Protein AF-A0A7T8KEJ3-F1 (afdb_monomer_lite)

Organism: Caligus rogercresseyi (NCBI:txid217165)

InterPro domains:
  IPR013518 Potassium channel, inwardly rectifying, Kir, cytoplasmic [G3DSA:2.60.40.1400] (10-139)
  IPR014756 Immunoglobulin E-set [SSF81296] (12-127)
  IPR016449 Potassium channel, inwardly rectifying, Kir [PR01320] (61-79)
  IPR016449 Potassium channel, inwardly rectifying, Kir [PR01320] (92-112)
  IPR016449 Potassium channel, inwardly rectifying, Kir [PR01320] (113-130)
  IPR016449 Potassium channel, inwardly rectifying, Kir [PTHR11767] (13-127)
  IPR041647 Inward rectifier potassium channel, C-terminal [PF17655] (13-129)

pLDDT: mean 79.98, std 17.47, range [31.16, 96.5]

Foldseek 3Di:
DDDDPDPPPDDWDKQKDKDADPDPFFWPPKFKWKWKDAPPDPDIQTFQKAQDPVDRHHRDDGHPDITMIIGTQDPSHPCVPPDLVRLLPGRIKMKMKMWTAGVVPRDIDIDIDIDHSNRRDPPDDDDDPDDPPPDDDDDD

Radius of gyration: 18.63 Å; chains: 1; bounding box: 55×26×63 Å

Secondary structure (DSSP, 8-state):
------S-S---EEEEEEE---SSS-EEEEEEEEEEEESS---EEEEP-BSSTT-SS--B--TTS-EEEEEEESTTSTTTT--HHHHHH--EEEEEEEEEEETTTTEEEEEEEEE-GGGS-TT--PPP------------

Structure (mmCIF, N/CA/C/O backbone):
data_AF-A0A7T8KEJ3-F1
#
_entry.id   AF-A0A7T8KEJ3-F1
#
loop_
_atom_site.group_PDB
_atom_site.id
_atom_site.type_symbol
_atom_site.label_atom_id
_atom_site.label_alt_id
_atom_site.label_comp_id
_atom_site.label_asym_id
_atom_site.label_entity_id
_atom_site.label_seq_id
_atom_site.pdbx_PDB_ins_code
_atom_site.Cartn_x
_atom_site.Cartn_y
_atom_site.Cartn_z
_atom_site.occupancy
_atom_site.B_iso_or_equiv
_atom_site.auth_seq_id
_atom_site.auth_comp_id
_atom_site.auth_asym_id
_atom_site.auth_atom_id
_atom_site.pdbx_PDB_model_num
ATOM 1 N N . MET A 1 1 ? -35.575 -3.351 23.190 1.00 31.16 1 MET A N 1
ATOM 2 C CA . MET A 1 1 ? -34.943 -4.610 23.622 1.00 31.16 1 MET A CA 1
ATOM 3 C C . MET A 1 1 ? -34.671 -5.412 22.356 1.00 31.16 1 MET A C 1
ATOM 5 O O . MET A 1 1 ? -35.641 -5.855 21.773 1.00 31.16 1 MET A O 1
ATOM 9 N N . LEU A 1 2 ? -33.391 -5.476 21.943 1.00 35.22 2 LEU A N 1
ATOM 10 C CA . LEU A 1 2 ? -32.760 -6.405 20.975 1.00 35.22 2 LEU A CA 1
ATOM 11 C C . LEU A 1 2 ? -33.357 -6.424 19.542 1.00 35.22 2 LEU A C 1
ATOM 13 O O . LEU A 1 2 ? -34.551 -6.545 19.357 1.00 35.22 2 LEU A O 1
ATOM 17 N N . THR A 1 3 ? -32.595 -6.291 18.457 1.00 34.69 3 THR A N 1
ATOM 18 C CA . THR A 1 3 ? -31.293 -6.911 18.185 1.00 34.69 3 THR A CA 1
ATOM 19 C C . THR A 1 3 ? -30.462 -6.044 17.236 1.00 34.69 3 THR A C 1
ATOM 21 O O . THR A 1 3 ? -30.861 -5.800 16.097 1.00 34.69 3 THR A O 1
ATOM 24 N N . ASN A 1 4 ? -29.270 -5.643 17.691 1.00 41.56 4 ASN A N 1
ATOM 25 C CA . ASN A 1 4 ? -28.139 -5.375 16.806 1.00 41.56 4 ASN A CA 1
ATOM 26 C C . ASN A 1 4 ? -27.969 -6.598 15.905 1.00 41.56 4 ASN A C 1
ATOM 28 O O . ASN A 1 4 ? -27.589 -7.667 16.382 1.00 41.56 4 ASN A O 1
ATOM 32 N N . ILE A 1 5 ? -28.290 -6.446 14.626 1.00 48.75 5 ILE A N 1
ATOM 33 C CA . ILE A 1 5 ? -27.923 -7.435 13.622 1.00 48.75 5 ILE A CA 1
ATOM 34 C C . ILE A 1 5 ? -26.395 -7.361 13.537 1.00 48.75 5 ILE A C 1
ATOM 36 O O . ILE A 1 5 ? -25.860 -6.279 13.276 1.00 48.75 5 ILE A O 1
ATOM 40 N N . PRO A 1 6 ? -25.669 -8.444 13.838 1.00 41.19 6 PRO A N 1
ATOM 41 C CA . PRO A 1 6 ? -24.225 -8.386 13.871 1.00 41.19 6 PRO A CA 1
ATOM 42 C C . PRO A 1 6 ? -23.718 -8.231 12.432 1.00 41.19 6 PRO A C 1
ATOM 44 O O . PRO A 1 6 ? -24.211 -8.874 11.507 1.00 41.19 6 PRO A O 1
ATOM 47 N N . PHE A 1 7 ? -22.726 -7.364 12.233 1.00 50.66 7 PHE A N 1
ATOM 48 C CA . PHE A 1 7 ? -22.060 -7.108 10.945 1.00 50.66 7 PHE A CA 1
ATOM 49 C C . PHE A 1 7 ? -21.330 -8.349 10.360 1.00 50.66 7 PHE A C 1
ATOM 51 O O . PHE A 1 7 ? -20.617 -8.245 9.363 1.00 50.66 7 PHE A O 1
ATOM 58 N N . THR A 1 8 ? -21.501 -9.532 10.957 1.00 44.88 8 THR A N 1
ATOM 59 C CA . THR A 1 8 ? -20.908 -10.826 10.597 1.00 44.88 8 THR A CA 1
ATOM 60 C C . THR A 1 8 ? -21.689 -11.540 9.491 1.00 44.88 8 THR A C 1
ATOM 62 O O . THR A 1 8 ? -22.254 -12.613 9.681 1.00 44.88 8 THR A O 1
ATOM 65 N N . LEU A 1 9 ? -21.653 -10.980 8.283 1.00 44.34 9 LEU A N 1
ATOM 66 C CA . LEU A 1 9 ? -21.757 -11.785 7.063 1.00 44.34 9 LEU A CA 1
ATOM 67 C C . LEU A 1 9 ? -20.537 -11.457 6.188 1.00 44.34 9 LEU A C 1
ATOM 69 O O . LEU A 1 9 ? -20.590 -10.585 5.326 1.00 44.34 9 LEU A O 1
ATOM 73 N N . PHE A 1 10 ? -19.406 -12.079 6.542 1.00 49.25 10 PHE A N 1
ATOM 74 C CA . 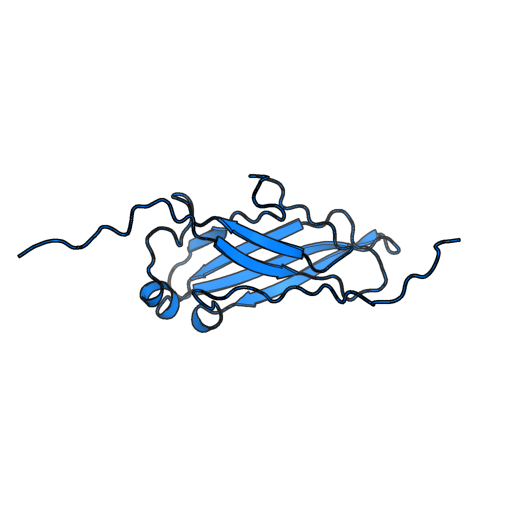PHE A 1 10 ? -18.116 -12.145 5.832 1.00 49.25 10 PHE A CA 1
ATOM 75 C C . PHE A 1 10 ? -17.815 -11.010 4.837 1.00 49.25 10 PHE A C 1
ATOM 77 O O . PHE A 1 10 ? -17.717 -11.229 3.630 1.00 49.25 10 PHE A O 1
ATOM 84 N N . ARG A 1 11 ? -17.623 -9.782 5.327 1.00 70.25 11 ARG A N 1
ATOM 85 C CA . ARG A 1 11 ? -17.024 -8.718 4.512 1.00 70.25 11 ARG A CA 1
ATOM 86 C C . ARG A 1 11 ? -15.528 -8.666 4.785 1.00 70.25 11 ARG A C 1
ATOM 88 O O . ARG A 1 11 ? -15.106 -8.102 5.786 1.00 70.25 11 ARG A O 1
ATOM 95 N N . VAL A 1 12 ? -14.742 -9.259 3.889 1.00 82.19 12 VAL A N 1
ATOM 96 C CA . VAL A 1 12 ? -13.289 -9.050 3.855 1.00 82.19 12 VAL A CA 1
ATOM 97 C C . VAL A 1 12 ? -13.031 -7.593 3.468 1.00 82.19 12 VAL A C 1
ATOM 99 O O . VAL A 1 12 ? -13.617 -7.091 2.504 1.00 82.19 12 VAL A O 1
ATOM 102 N N . LEU A 1 13 ? -12.191 -6.903 4.238 1.00 90.38 13 LEU A N 1
ATOM 103 C CA . LEU A 1 13 ? -11.790 -5.527 3.967 1.00 90.38 13 LEU A CA 1
ATOM 104 C C . LEU A 1 13 ? -10.433 -5.503 3.264 1.00 90.38 13 LEU A C 1
ATOM 106 O O . LEU A 1 13 ? -9.562 -6.332 3.521 1.00 90.38 13 LEU A O 1
ATOM 110 N N . TYR A 1 14 ? -10.264 -4.525 2.380 1.00 91.88 14 TYR A N 1
ATOM 111 C CA . TYR A 1 14 ? -9.036 -4.330 1.623 1.00 91.88 14 TYR A CA 1
ATOM 112 C C . TYR A 1 14 ? -8.636 -2.861 1.664 1.00 91.88 14 TYR A C 1
ATOM 114 O O . TYR A 1 14 ? -9.466 -1.979 1.429 1.00 91.88 14 TYR A O 1
ATOM 122 N N . LEU A 1 15 ? -7.355 -2.616 1.914 1.00 93.88 15 LEU A N 1
ATOM 123 C CA . LEU A 1 15 ? -6.713 -1.338 1.653 1.00 93.88 15 LEU A CA 1
ATOM 124 C C . LEU A 1 15 ? -6.101 -1.389 0.251 1.00 93.88 15 LEU A C 1
ATOM 126 O O . LEU A 1 15 ? -5.409 -2.343 -0.103 1.00 93.88 15 LEU A O 1
ATOM 130 N N . LEU A 1 16 ? -6.380 -0.365 -0.550 1.00 93.88 16 LEU A N 1
ATOM 131 C CA . LEU A 1 16 ? -5.994 -0.306 -1.954 1.00 93.88 16 LEU A CA 1
ATOM 132 C C . LEU A 1 16 ? -5.202 0.973 -2.219 1.00 93.88 16 LEU A C 1
ATOM 134 O O . LEU A 1 16 ? -5.610 2.056 -1.803 1.00 93.88 16 LEU A O 1
ATOM 138 N N . PHE A 1 17 ? -4.129 0.867 -2.995 1.00 93.31 17 PHE A N 1
ATOM 139 C CA . PHE A 1 17 ? -3.465 2.014 -3.619 1.00 93.31 17 PHE A CA 1
ATOM 140 C C . PHE A 1 17 ? -3.047 1.660 -5.047 1.00 93.31 17 PHE A C 1
ATOM 142 O O . PHE A 1 17 ? -3.037 0.493 -5.424 1.00 93.31 17 PHE A O 1
ATOM 149 N N . ARG A 1 18 ? -2.750 2.655 -5.885 1.00 90.69 18 ARG A N 1
ATOM 150 C CA . ARG A 1 18 ? -2.357 2.419 -7.282 1.00 90.69 18 ARG A CA 1
ATOM 151 C C . ARG A 1 18 ? -0.922 2.825 -7.529 1.00 90.69 18 ARG A C 1
ATOM 153 O O . ARG A 1 18 ? -0.468 3.856 -7.041 1.00 90.69 18 ARG A O 1
ATOM 160 N N . VAL A 1 19 ? -0.248 2.031 -8.349 1.00 89.25 19 VAL A N 1
ATOM 161 C CA . VAL A 1 19 ? 1.101 2.310 -8.830 1.00 89.25 19 VAL A CA 1
ATOM 162 C C . VAL A 1 19 ? 1.106 2.185 -10.349 1.00 89.25 19 VAL A C 1
ATOM 164 O O . VAL A 1 19 ? 0.443 1.322 -10.924 1.00 89.25 19 VAL A O 1
ATOM 167 N N . SER A 1 20 ? 1.821 3.085 -11.018 1.00 87.75 20 SER A N 1
ATOM 168 C CA . SER A 1 20 ? 1.945 3.083 -12.475 1.00 87.75 20 SER A CA 1
ATOM 169 C C . SER A 1 20 ? 3.331 3.557 -12.891 1.00 87.75 20 SER A C 1
ATOM 171 O O . SER A 1 20 ? 3.925 4.410 -12.226 1.00 87.75 20 SER A O 1
ATOM 173 N N . ASN A 1 21 ? 3.837 3.010 -13.994 1.00 85.31 21 ASN A N 1
ATOM 174 C CA . ASN A 1 21 ? 5.065 3.481 -14.609 1.00 85.31 21 ASN A CA 1
ATOM 175 C C . ASN A 1 21 ? 4.742 4.579 -15.628 1.00 85.31 21 ASN A C 1
ATOM 177 O O . ASN A 1 21 ? 4.164 4.316 -16.677 1.00 85.31 21 ASN A O 1
ATOM 181 N N . ILE A 1 22 ? 5.132 5.813 -15.318 1.00 83.38 22 ILE A N 1
ATOM 182 C CA . ILE A 1 22 ? 4.989 6.958 -16.230 1.00 83.38 22 ILE A CA 1
ATOM 183 C C . ILE A 1 22 ? 6.148 7.066 -17.235 1.00 83.38 22 ILE A C 1
ATOM 185 O O . ILE A 1 22 ? 6.133 7.932 -18.110 1.00 83.38 22 ILE A O 1
ATOM 189 N N . ARG A 1 23 ? 7.191 6.236 -17.095 1.00 78.44 23 ARG A N 1
ATOM 190 C CA . ARG A 1 23 ? 8.359 6.249 -17.982 1.00 78.44 23 ARG A CA 1
ATOM 191 C C . ARG A 1 23 ? 8.061 5.465 -19.256 1.00 78.44 23 ARG A C 1
ATOM 193 O O . ARG A 1 23 ? 7.283 4.521 -19.258 1.00 78.44 23 ARG A O 1
ATOM 200 N N . LYS A 1 24 ? 8.759 5.824 -20.336 1.00 80.69 24 LYS A N 1
ATOM 201 C CA . LYS A 1 24 ? 8.739 5.059 -21.594 1.00 80.69 24 LYS A CA 1
ATOM 202 C C . LYS A 1 24 ? 9.472 3.716 -21.480 1.00 80.69 24 LYS A C 1
ATOM 204 O O . LYS A 1 24 ? 9.153 2.788 -22.209 1.00 80.69 24 LYS A O 1
ATOM 209 N N . SER A 1 25 ? 10.468 3.634 -20.599 1.00 85.12 25 SER A N 1
ATOM 210 C CA . SER A 1 25 ? 11.255 2.425 -20.346 1.00 85.12 25 SER A CA 1
ATOM 211 C C . SER A 1 25 ? 10.497 1.444 -19.457 1.00 85.12 25 SER A C 1
ATOM 213 O O . SER A 1 25 ? 9.856 1.871 -18.491 1.00 85.12 25 SER A O 1
ATOM 215 N N . GLN A 1 26 ? 10.641 0.146 -19.722 1.00 85.56 26 GLN A N 1
ATOM 216 C CA . GLN A 1 26 ? 10.123 -0.891 -18.835 1.00 85.56 26 GLN A CA 1
ATOM 217 C C . GLN A 1 26 ? 10.893 -0.926 -17.513 1.00 85.56 26 GLN A C 1
ATOM 219 O O . GLN A 1 26 ? 12.069 -0.555 -17.429 1.00 85.56 26 GLN A O 1
ATOM 224 N N . ILE A 1 27 ? 10.181 -1.363 -16.480 1.00 87.12 27 ILE A N 1
ATOM 225 C CA . ILE A 1 27 ? 10.733 -1.690 -15.174 1.00 87.12 27 ILE A CA 1
ATOM 226 C C . ILE A 1 27 ? 10.618 -3.203 -15.025 1.00 87.12 27 ILE A C 1
ATOM 228 O O . ILE A 1 27 ? 9.524 -3.746 -15.181 1.00 87.12 27 ILE A O 1
ATOM 232 N N . ILE A 1 28 ? 11.737 -3.854 -14.734 1.00 86.94 28 ILE A N 1
ATOM 233 C CA . ILE A 1 28 ? 11.820 -5.291 -14.467 1.00 86.94 28 ILE A CA 1
ATOM 234 C C . ILE A 1 28 ? 12.186 -5.524 -13.001 1.00 86.94 28 ILE A C 1
ATOM 236 O O . ILE A 1 28 ? 12.672 -4.611 -12.327 1.00 86.94 28 ILE A O 1
ATOM 240 N N . GLU A 1 29 ? 11.930 -6.744 -12.521 1.00 85.75 29 GLU A N 1
ATOM 241 C CA . GLU A 1 29 ? 12.205 -7.164 -11.135 1.00 85.75 29 GLU A CA 1
ATOM 242 C C . GLU A 1 29 ? 11.626 -6.203 -10.092 1.00 85.75 29 GLU A C 1
ATOM 244 O O . GLU A 1 29 ? 12.233 -5.900 -9.066 1.00 85.75 29 GLU A O 1
ATOM 249 N N . SER A 1 30 ? 10.444 -5.668 -10.385 1.00 88.25 30 SER A N 1
ATOM 250 C CA . SER A 1 30 ? 9.813 -4.699 -9.515 1.00 88.25 30 SER A CA 1
ATOM 251 C C . SER A 1 30 ? 9.183 -5.322 -8.288 1.00 88.25 30 SER A C 1
ATOM 253 O O . SER A 1 30 ? 8.423 -6.284 -8.391 1.00 88.25 30 SER A O 1
ATOM 255 N N . HIS A 1 31 ? 9.417 -4.672 -7.156 1.00 88.81 31 HIS A N 1
ATOM 256 C CA . HIS A 1 31 ? 8.915 -5.061 -5.851 1.00 88.81 31 HIS A CA 1
ATOM 257 C C . HIS A 1 31 ? 8.310 -3.849 -5.135 1.00 88.81 31 HIS A C 1
ATOM 259 O O . HIS A 1 31 ? 8.875 -2.748 -5.150 1.00 88.81 31 HIS A O 1
ATOM 265 N N . ILE A 1 32 ? 7.154 -4.049 -4.502 1.00 91.38 32 ILE A N 1
ATOM 266 C CA . ILE A 1 32 ? 6.463 -3.017 -3.727 1.00 91.38 32 ILE A CA 1
ATOM 267 C C . ILE A 1 32 ? 6.369 -3.446 -2.273 1.00 91.38 32 ILE A C 1
ATOM 269 O O . ILE A 1 32 ? 5.894 -4.527 -1.957 1.00 91.38 32 ILE A O 1
ATOM 273 N N . SER A 1 33 ? 6.717 -2.530 -1.373 1.00 92.56 33 SER A N 1
ATOM 274 C CA . SER A 1 33 ? 6.467 -2.698 0.056 1.00 92.56 33 SER A CA 1
ATOM 275 C C . SER A 1 33 ? 5.726 -1.504 0.638 1.00 92.56 33 SER A C 1
ATOM 277 O O . SER A 1 33 ? 5.897 -0.366 0.193 1.00 92.56 33 SER A O 1
ATOM 279 N N . ALA A 1 34 ? 4.917 -1.759 1.666 1.00 94.62 34 ALA A N 1
ATOM 280 C CA . ALA A 1 34 ? 4.276 -0.716 2.454 1.00 94.62 34 ALA A CA 1
ATOM 281 C C . ALA A 1 34 ? 4.501 -0.954 3.950 1.00 94.62 34 ALA A C 1
ATOM 283 O O . ALA A 1 34 ? 4.475 -2.088 4.431 1.00 94.62 34 ALA A O 1
ATOM 284 N N . LYS A 1 35 ? 4.767 0.123 4.690 1.00 94.38 35 LYS A N 1
ATOM 285 C CA . LYS A 1 35 ? 5.083 0.074 6.123 1.00 94.38 35 LYS A CA 1
ATOM 286 C C . LYS A 1 35 ? 4.380 1.202 6.857 1.00 94.38 35 LYS A C 1
ATOM 288 O O . LYS A 1 35 ? 4.350 2.326 6.363 1.00 94.38 35 LYS A O 1
ATOM 293 N N . LEU A 1 36 ? 3.877 0.921 8.051 1.00 93.88 36 LEU A N 1
ATOM 294 C CA . LEU A 1 36 ? 3.350 1.933 8.958 1.00 93.88 36 LEU A CA 1
ATOM 295 C C . LEU A 1 36 ? 4.459 2.419 9.880 1.00 93.88 36 LEU A C 1
ATOM 297 O O . LEU A 1 36 ? 5.123 1.631 10.558 1.00 93.88 36 LEU A O 1
ATOM 301 N N . VAL A 1 37 ? 4.647 3.733 9.913 1.00 93.00 37 VAL A N 1
ATOM 302 C CA . VAL A 1 37 ? 5.554 4.406 10.837 1.00 93.00 37 VAL A CA 1
ATOM 303 C C . VAL A 1 37 ? 4.725 5.220 11.812 1.00 93.00 37 VAL A C 1
ATOM 305 O O . VAL A 1 37 ? 4.015 6.145 11.428 1.00 93.00 37 VAL A O 1
ATOM 308 N N . HIS A 1 38 ? 4.816 4.881 13.092 1.00 89.62 38 HIS A N 1
ATOM 309 C CA . HIS A 1 38 ? 4.091 5.575 14.147 1.00 89.62 38 HIS A CA 1
ATOM 310 C C . HIS A 1 38 ? 4.913 6.732 14.707 1.00 89.62 38 HIS A C 1
ATOM 312 O O . HIS A 1 38 ? 6.085 6.579 15.039 1.00 89.62 38 HIS A O 1
ATOM 318 N N . ARG A 1 39 ? 4.286 7.897 14.904 1.00 76.75 39 ARG A N 1
ATOM 319 C CA . ARG A 1 39 ? 4.998 9.079 15.425 1.00 76.75 39 ARG A CA 1
ATOM 320 C C . ARG A 1 39 ? 5.490 8.896 16.866 1.00 76.75 39 ARG A C 1
ATOM 322 O O . ARG A 1 39 ? 6.508 9.463 17.247 1.00 76.75 39 ARG A O 1
ATOM 329 N N . ARG A 1 40 ? 4.735 8.155 17.685 1.00 75.81 40 ARG A N 1
ATOM 330 C CA . ARG A 1 40 ? 4.985 7.984 19.131 1.00 75.81 40 ARG A CA 1
ATOM 331 C C . ARG A 1 40 ? 5.457 6.585 19.523 1.00 75.81 40 ARG A C 1
ATOM 333 O O . ARG A 1 40 ? 5.718 6.350 20.697 1.00 75.81 40 ARG A O 1
ATOM 340 N N . ARG A 1 41 ? 5.533 5.651 18.574 1.00 70.75 41 ARG A N 1
ATOM 341 C CA . ARG A 1 41 ? 5.971 4.275 18.820 1.00 70.75 41 ARG A CA 1
ATOM 342 C C . ARG A 1 41 ? 7.089 3.944 17.848 1.00 70.75 41 ARG A C 1
ATOM 344 O O . ARG A 1 41 ? 6.955 4.189 16.656 1.00 70.75 41 ARG A O 1
ATOM 351 N N . VAL A 1 42 ? 8.165 3.338 18.341 1.00 63.44 42 VAL A N 1
ATOM 352 C CA . VAL A 1 42 ? 9.245 2.798 17.496 1.00 63.44 42 VAL A CA 1
ATOM 353 C C . VAL A 1 42 ? 8.828 1.424 16.951 1.00 63.44 42 VAL A C 1
ATOM 355 O O . VAL A 1 42 ? 9.587 0.465 16.976 1.00 63.44 42 VAL A O 1
ATOM 358 N N . THR A 1 43 ? 7.579 1.297 16.503 1.00 69.75 43 THR A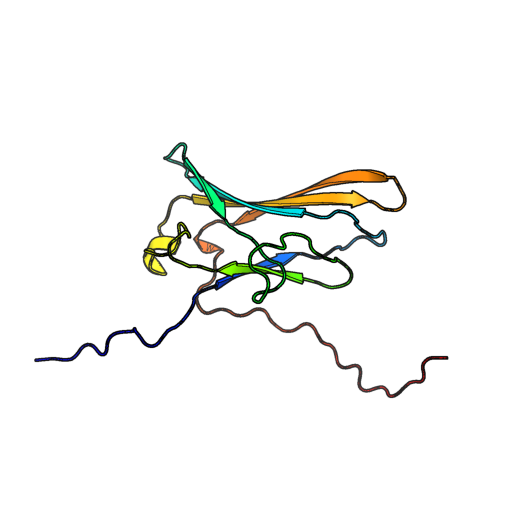 N 1
ATOM 359 C CA . THR A 1 43 ? 7.069 0.094 15.847 1.00 69.75 43 THR A CA 1
ATOM 360 C C . THR A 1 43 ? 6.903 0.390 14.367 1.00 69.75 43 THR A C 1
ATOM 362 O O . THR A 1 43 ? 6.164 1.296 13.972 1.00 69.75 43 THR A O 1
ATOM 365 N N . LYS A 1 44 ? 7.645 -0.367 13.555 1.00 76.19 44 LYS A N 1
ATOM 366 C CA . LYS A 1 44 ? 7.469 -0.437 12.107 1.00 76.19 44 LYS A CA 1
ATOM 367 C C . LYS A 1 44 ? 6.653 -1.686 11.823 1.00 76.19 44 LYS A C 1
ATOM 369 O O . LYS A 1 44 ? 7.167 -2.790 11.975 1.00 76.19 44 LYS A O 1
ATOM 374 N N . GLU A 1 45 ? 5.400 -1.503 11.444 1.00 85.50 45 GLU A N 1
ATOM 375 C CA . GLU A 1 45 ? 4.522 -2.608 11.057 1.00 85.50 45 GLU A CA 1
ATOM 376 C C . GLU A 1 45 ? 4.555 -2.726 9.534 1.00 85.50 45 GLU A C 1
ATOM 378 O O . GLU A 1 45 ? 4.461 -1.721 8.826 1.00 85.50 45 GLU A O 1
ATOM 383 N N . VAL A 1 46 ? 4.769 -3.935 9.021 1.00 88.38 46 VAL A N 1
ATOM 384 C CA . VAL A 1 46 ? 4.853 -4.196 7.579 1.00 88.38 46 VAL A CA 1
ATOM 385 C C . VAL A 1 46 ? 3.489 -4.662 7.091 1.00 88.38 46 VAL A C 1
ATOM 387 O O . VAL A 1 46 ? 2.881 -5.534 7.704 1.00 88.38 46 VAL A O 1
ATOM 390 N N . LEU A 1 47 ? 3.018 -4.090 5.986 1.00 89.50 47 LEU A N 1
ATOM 391 C CA . LEU A 1 47 ? 1.796 -4.531 5.326 1.00 89.50 47 LEU A CA 1
ATOM 392 C C . LEU A 1 47 ? 2.153 -5.549 4.243 1.00 89.50 47 LEU A C 1
ATOM 394 O O . LEU A 1 47 ? 3.010 -5.277 3.401 1.00 89.50 47 LEU A O 1
ATOM 398 N N . LYS A 1 48 ? 1.466 -6.695 4.239 1.00 89.94 48 LYS A N 1
ATOM 399 C CA . LYS A 1 48 ? 1.520 -7.658 3.130 1.00 89.94 48 LYS A CA 1
ATOM 400 C C . LYS A 1 48 ? 0.819 -7.041 1.916 1.00 89.94 48 LYS A C 1
ATOM 402 O O . LYS A 1 48 ? -0.374 -6.741 2.007 1.00 89.94 48 LYS A O 1
ATOM 407 N N . ILE A 1 49 ? 1.556 -6.803 0.831 1.00 90.44 49 ILE A N 1
ATOM 408 C CA . ILE A 1 49 ? 1.043 -6.195 -0.402 1.00 90.44 49 ILE A CA 1
ATOM 409 C C . ILE A 1 49 ? 1.046 -7.235 -1.514 1.00 90.44 49 ILE A C 1
ATOM 411 O O . ILE A 1 49 ? 2.069 -7.860 -1.757 1.00 90.44 49 ILE A O 1
ATOM 415 N N . VAL A 1 50 ? -0.081 -7.368 -2.210 1.00 86.75 50 VAL A N 1
ATOM 416 C CA . VAL A 1 50 ? -0.225 -8.256 -3.367 1.00 86.75 50 VAL A CA 1
ATOM 417 C C . VAL A 1 50 ? -0.803 -7.497 -4.557 1.00 86.75 50 VAL A C 1
ATOM 419 O O . VAL A 1 50 ? -1.647 -6.609 -4.398 1.00 86.75 50 VAL A O 1
ATOM 422 N N . ALA A 1 51 ? -0.357 -7.836 -5.766 1.00 82.88 51 ALA A N 1
ATOM 423 C CA . ALA A 1 51 ? -0.898 -7.256 -7.002 1.00 82.88 51 ALA A CA 1
ATOM 424 C C . ALA A 1 51 ? -2.206 -7.937 -7.453 1.00 82.88 51 ALA A C 1
ATOM 426 O O . ALA A 1 51 ? -3.005 -7.354 -8.187 1.00 82.88 51 ALA A O 1
ATOM 427 N N . ASN A 1 52 ? -2.438 -9.174 -7.007 1.00 77.25 52 ASN A N 1
ATOM 428 C CA . ASN A 1 52 ? -3.602 -9.981 -7.349 1.00 77.25 52 ASN A CA 1
ATOM 429 C C . ASN A 1 52 ? -4.249 -10.504 -6.061 1.00 77.25 52 ASN A C 1
ATOM 431 O O . ASN A 1 52 ? -3.574 -11.176 -5.290 1.00 77.25 52 ASN A O 1
ATOM 435 N N . PRO A 1 53 ? -5.549 -10.259 -5.821 1.00 71.12 53 PRO A N 1
ATOM 436 C CA . PRO A 1 53 ? -6.199 -10.683 -4.581 1.00 71.12 53 PRO A CA 1
ATOM 437 C C . PRO A 1 53 ? -6.330 -12.209 -4.445 1.00 71.12 53 PRO A C 1
ATOM 439 O O . PRO A 1 53 ? -6.657 -12.681 -3.362 1.00 71.12 53 PRO A O 1
ATOM 442 N N . ASN A 1 54 ? -6.109 -12.966 -5.526 1.00 73.50 54 ASN A N 1
ATOM 443 C CA . ASN A 1 54 ? -6.117 -14.432 -5.528 1.00 73.50 54 ASN A CA 1
ATOM 444 C C . ASN A 1 54 ? -4.716 -15.040 -5.338 1.00 73.50 54 ASN A C 1
ATOM 446 O O . ASN A 1 54 ? -4.569 -16.257 -5.423 1.00 73.50 54 ASN A O 1
ATOM 450 N N . GLN A 1 55 ? -3.684 -14.211 -5.168 1.00 70.06 55 GLN A N 1
ATOM 451 C CA . GLN A 1 55 ? -2.321 -14.645 -4.881 1.00 70.06 55 GLN A CA 1
ATOM 452 C C . GLN A 1 55 ? -1.936 -14.094 -3.513 1.00 70.06 55 GLN A C 1
ATOM 454 O O . GLN A 1 55 ? -1.956 -12.884 -3.314 1.00 70.06 55 GLN A O 1
ATOM 459 N N . ASP A 1 56 ? -1.594 -14.975 -2.578 1.00 63.84 56 ASP A N 1
ATOM 460 C CA . ASP A 1 56 ? -1.341 -14.575 -1.190 1.00 63.84 56 ASP A CA 1
ATOM 461 C C . ASP A 1 56 ? 0.080 -14.019 -0.964 1.00 63.84 56 ASP A C 1
ATOM 463 O O . ASP A 1 56 ? 0.328 -13.374 0.053 1.00 63.84 56 ASP A O 1
ATOM 467 N N . GLU A 1 57 ? 1.006 -14.221 -1.913 1.00 66.19 57 GLU A N 1
ATOM 468 C CA . GLU A 1 57 ? 2.441 -13.939 -1.715 1.00 66.19 57 GLU A CA 1
ATOM 469 C C . GLU A 1 57 ? 3.156 -13.289 -2.921 1.00 66.19 57 GLU A C 1
ATOM 471 O O . GLU A 1 57 ? 4.381 -13.212 -2.925 1.00 66.19 57 GLU A O 1
ATOM 476 N N . ASP A 1 58 ? 2.438 -12.815 -3.951 1.00 72.00 58 ASP A N 1
ATOM 477 C CA . ASP A 1 58 ? 3.084 -12.154 -5.103 1.00 72.00 58 ASP A CA 1
ATOM 478 C C . ASP A 1 58 ? 3.048 -10.622 -4.972 1.00 72.00 58 ASP A C 1
ATOM 480 O O . ASP A 1 58 ? 2.058 -9.957 -5.304 1.00 72.00 58 ASP A O 1
ATOM 484 N N . ASP A 1 59 ? 4.151 -10.071 -4.470 1.00 66.00 59 ASP A N 1
ATOM 485 C CA . ASP A 1 59 ? 4.435 -8.633 -4.403 1.00 66.00 59 ASP A CA 1
ATOM 486 C C . ASP A 1 59 ? 5.053 -8.086 -5.703 1.00 66.00 59 ASP A C 1
ATOM 488 O O . ASP A 1 59 ? 5.207 -6.865 -5.872 1.00 66.00 59 ASP A O 1
ATOM 492 N N . ARG A 1 60 ? 5.373 -8.975 -6.654 1.00 72.25 60 ARG A N 1
ATOM 493 C CA . ARG A 1 60 ? 5.878 -8.583 -7.963 1.00 72.25 60 ARG A CA 1
ATOM 494 C C . ARG A 1 60 ? 4.735 -8.004 -8.765 1.00 72.25 60 ARG A C 1
ATOM 496 O O . ARG A 1 60 ? 3.639 -8.549 -8.879 1.00 72.25 60 ARG A O 1
ATOM 503 N N . CYS A 1 61 ? 5.016 -6.867 -9.369 1.00 69.12 61 CYS A N 1
ATOM 504 C CA . CYS A 1 61 ? 4.047 -6.123 -10.149 1.00 69.12 61 CYS A CA 1
ATOM 505 C C . CYS A 1 61 ? 4.549 -5.970 -11.580 1.00 69.12 61 CYS A C 1
ATOM 507 O O . CYS A 1 61 ? 5.719 -5.668 -11.811 1.00 69.12 61 CYS A O 1
ATOM 509 N N . PHE A 1 62 ? 3.654 -6.172 -12.548 1.00 68.44 62 PHE A N 1
ATOM 510 C CA . PHE A 1 62 ? 3.949 -5.974 -13.962 1.00 68.44 62 PHE A CA 1
ATOM 511 C C . PHE A 1 62 ? 3.410 -4.613 -14.411 1.00 68.44 62 PHE A C 1
ATOM 513 O O . PHE A 1 62 ? 2.203 -4.378 -14.426 1.00 68.44 62 PHE A O 1
ATOM 520 N N . PHE A 1 63 ? 4.301 -3.691 -14.775 1.00 67.88 63 PHE A N 1
ATOM 521 C CA . PHE A 1 63 ? 3.965 -2.274 -14.969 1.00 67.88 63 PHE A CA 1
ATOM 522 C C . PHE A 1 63 ? 3.484 -1.875 -16.366 1.00 67.88 63 PHE A C 1
ATOM 524 O O . PHE A 1 63 ? 3.554 -0.700 -16.729 1.00 67.88 63 PHE A O 1
ATOM 531 N N . MET A 1 64 ? 2.955 -2.811 -17.153 1.00 65.56 64 MET A N 1
ATOM 532 C CA . MET A 1 64 ? 2.409 -2.471 -18.471 1.00 65.56 64 MET A CA 1
ATOM 533 C C . MET A 1 64 ? 1.152 -1.582 -18.374 1.00 65.56 64 MET A C 1
ATOM 535 O O . MET A 1 64 ? 0.890 -0.797 -19.281 1.00 65.56 64 MET A O 1
ATOM 539 N N . PHE A 1 65 ? 0.417 -1.645 -17.254 1.00 67.75 65 PHE A N 1
ATOM 540 C CA . PHE A 1 65 ? -0.759 -0.815 -16.966 1.00 67.75 65 PHE A CA 1
ATOM 541 C C . PHE A 1 65 ? -0.795 -0.378 -15.489 1.00 67.75 65 PHE A C 1
ATOM 543 O O . PHE A 1 65 ? -0.162 -1.028 -14.647 1.00 67.75 65 PHE A O 1
ATOM 550 N N . PRO A 1 66 ? -1.533 0.702 -15.138 1.00 78.94 66 PRO A N 1
ATOM 551 C CA . PRO A 1 66 ? -1.768 1.069 -13.745 1.00 78.94 66 PRO A CA 1
ATOM 552 C C . PRO A 1 66 ? -2.295 -0.127 -12.953 1.00 78.94 66 PRO A C 1
ATOM 554 O O . PRO A 1 66 ? -3.368 -0.652 -13.247 1.00 78.94 66 PRO A O 1
ATOM 557 N N . SER A 1 67 ? -1.532 -0.546 -11.950 1.00 84.06 67 SER A N 1
ATOM 558 C CA . SER A 1 67 ? -1.820 -1.736 -11.159 1.00 84.06 67 SER A CA 1
ATOM 559 C C . SER A 1 67 ? -2.308 -1.329 -9.776 1.00 84.06 67 SER A C 1
ATOM 561 O O . SER A 1 67 ? -1.760 -0.418 -9.146 1.00 84.06 67 SER A O 1
ATOM 563 N N . ALA A 1 68 ? -3.377 -1.978 -9.321 1.00 87.75 68 ALA A N 1
ATOM 564 C CA . ALA A 1 68 ? -3.867 -1.820 -7.962 1.00 87.75 68 ALA A CA 1
ATOM 565 C C . ALA A 1 68 ? -3.061 -2.737 -7.040 1.00 87.75 68 ALA A C 1
ATOM 567 O O . ALA A 1 68 ? -2.983 -3.936 -7.271 1.00 87.75 68 ALA A O 1
ATOM 568 N N . MET A 1 69 ? -2.481 -2.147 -6.007 1.00 91.06 69 MET A N 1
ATOM 569 C CA . MET A 1 69 ? -1.815 -2.843 -4.920 1.00 91.06 69 MET A CA 1
ATOM 570 C C . MET A 1 69 ? -2.807 -3.041 -3.790 1.00 91.06 69 MET A C 1
ATOM 572 O O . MET A 1 69 ? -3.544 -2.115 -3.432 1.00 91.06 69 MET A O 1
ATOM 576 N N . ILE A 1 70 ? -2.832 -4.256 -3.258 1.00 91.88 70 ILE A N 1
ATOM 577 C CA . ILE A 1 70 ? -3.875 -4.726 -2.362 1.00 91.88 70 ILE A CA 1
ATOM 578 C C . ILE A 1 70 ? -3.234 -5.183 -1.063 1.00 91.88 70 ILE A C 1
ATOM 580 O O . ILE A 1 70 ? -2.330 -6.011 -1.059 1.00 91.88 70 ILE A O 1
ATOM 584 N N . HIS A 1 71 ? -3.746 -4.671 0.046 1.00 93.25 71 HIS A N 1
ATOM 585 C CA . HIS A 1 71 ? -3.501 -5.216 1.368 1.00 93.25 71 HIS A CA 1
ATOM 586 C C . HIS A 1 71 ? -4.821 -5.753 1.915 1.00 93.25 71 HIS A C 1
ATOM 588 O O . HIS A 1 71 ? -5.766 -4.990 2.139 1.00 93.25 71 HIS A O 1
ATOM 594 N N . LYS A 1 72 ? -4.902 -7.070 2.103 1.00 92.38 72 LYS A N 1
ATOM 595 C CA . LYS A 1 72 ? -6.034 -7.701 2.779 1.00 92.38 72 LYS A CA 1
ATOM 596 C C . LYS A 1 72 ? -5.957 -7.373 4.268 1.00 92.38 72 LYS A C 1
ATOM 598 O O . LYS A 1 72 ? -4.920 -7.567 4.892 1.00 92.38 72 LYS A O 1
ATOM 603 N N . ILE A 1 73 ? -7.052 -6.864 4.820 1.00 92.38 73 ILE A N 1
ATOM 604 C CA . ILE A 1 73 ? -7.172 -6.588 6.251 1.00 92.38 73 ILE A CA 1
ATOM 605 C C . ILE A 1 73 ? -7.726 -7.857 6.909 1.00 92.38 73 ILE A C 1
ATOM 607 O O . ILE A 1 73 ? -8.938 -8.016 7.061 1.00 92.38 73 ILE A O 1
ATOM 611 N N . ASP A 1 74 ? -6.828 -8.795 7.203 1.00 90.44 74 ASP A N 1
ATOM 612 C CA . ASP A 1 74 ? -7.077 -10.030 7.954 1.00 90.44 74 ASP A CA 1
ATOM 613 C C . ASP A 1 74 ? -6.481 -9.950 9.370 1.00 90.44 74 ASP A C 1
ATOM 615 O O . ASP A 1 74 ? -6.028 -8.888 9.780 1.00 90.44 74 ASP A O 1
ATOM 619 N N . GLU A 1 75 ? -6.512 -11.045 10.134 1.00 90.88 75 GLU A N 1
ATOM 620 C CA . GLU A 1 75 ? -6.084 -11.090 11.545 1.00 90.88 75 GLU A CA 1
ATOM 621 C C . GLU A 1 75 ? -4.615 -10.686 1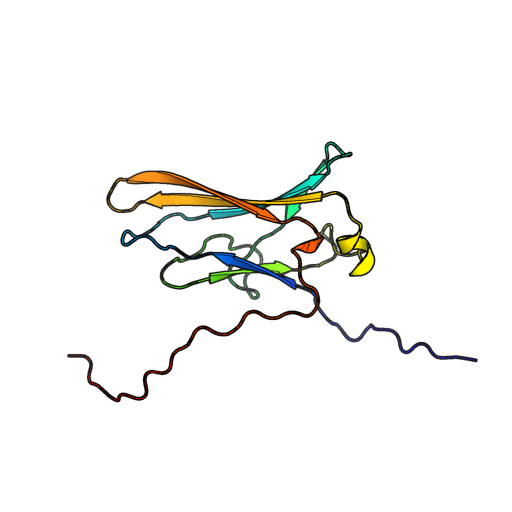1.768 1.00 90.88 75 GLU A C 1
ATOM 623 O O . GLU A 1 75 ? -4.278 -10.195 12.846 1.00 90.88 75 GLU A O 1
ATOM 628 N N . ASP A 1 76 ? -3.764 -10.828 10.745 1.00 89.06 76 ASP A N 1
ATOM 629 C CA . ASP A 1 76 ? -2.356 -10.417 10.780 1.00 89.06 76 ASP A CA 1
ATOM 630 C C . ASP A 1 76 ? -2.172 -8.919 10.464 1.00 89.06 76 ASP A C 1
ATOM 632 O O . ASP A 1 76 ? -1.077 -8.369 10.616 1.00 89.06 76 ASP A O 1
ATOM 636 N N . SER A 1 77 ? -3.218 -8.245 9.977 1.00 90.94 77 SER A N 1
ATOM 637 C CA . SER A 1 77 ? -3.165 -6.838 9.593 1.00 90.94 77 SER A CA 1
ATOM 638 C C . SER A 1 77 ? -3.179 -5.917 10.818 1.00 90.94 77 SER A C 1
ATOM 640 O O . SER A 1 77 ? -4.042 -6.054 11.691 1.00 90.94 77 SER A O 1
ATOM 642 N N . PRO A 1 78 ? -2.341 -4.861 10.848 1.00 91.44 78 PRO A N 1
ATOM 643 C CA . PRO A 1 78 ? -2.404 -3.845 11.903 1.00 91.44 78 PRO A CA 1
ATOM 644 C C . PRO A 1 78 ? -3.729 -3.064 11.905 1.00 91.44 78 PRO A C 1
ATOM 646 O O . PRO A 1 78 ? -4.057 -2.395 12.882 1.00 91.44 78 PRO A O 1
ATOM 649 N N . PHE A 1 79 ? -4.513 -3.157 10.827 1.00 91.81 79 PHE A N 1
ATOM 650 C CA . PHE A 1 79 ? -5.812 -2.505 10.701 1.00 91.81 79 PHE A CA 1
ATOM 651 C C . PHE A 1 79 ? -6.993 -3.385 11.126 1.00 91.81 79 PHE A C 1
ATOM 653 O O . PHE A 1 79 ? -8.118 -2.888 11.150 1.00 91.81 79 PHE A O 1
ATOM 660 N N . TYR A 1 80 ? -6.773 -4.660 11.469 1.00 91.12 80 TYR A N 1
ATOM 661 C CA . TYR A 1 80 ? -7.849 -5.637 11.677 1.00 91.12 80 TYR A CA 1
ATOM 662 C C . TYR A 1 80 ? -8.881 -5.213 12.725 1.00 91.12 80 TYR A C 1
ATOM 664 O O . TYR A 1 80 ? -10.087 -5.349 12.528 1.00 91.12 80 TYR A O 1
ATOM 672 N N . SER A 1 81 ? -8.401 -4.662 13.838 1.00 89.81 81 SER A N 1
ATOM 673 C CA . SER A 1 81 ? -9.229 -4.235 14.967 1.00 89.81 81 SER A CA 1
ATOM 674 C C . SER A 1 81 ? -9.607 -2.751 14.926 1.00 89.81 81 SER A C 1
ATOM 676 O O . SER A 1 81 ? -10.215 -2.251 15.872 1.00 89.81 81 SER A O 1
ATOM 678 N N . MET A 1 82 ? -9.261 -2.032 13.853 1.00 90.38 82 MET A N 1
ATOM 679 C CA . MET A 1 82 ? -9.476 -0.590 13.752 1.00 90.38 82 MET A CA 1
ATOM 680 C C . MET A 1 82 ? -10.768 -0.266 13.001 1.00 90.38 82 MET A C 1
ATOM 682 O O . MET A 1 82 ? -10.980 -0.696 11.868 1.00 90.38 82 MET A O 1
ATOM 686 N N . SER A 1 83 ? -11.618 0.574 13.593 1.00 90.44 83 SER A N 1
ATOM 687 C CA . SER A 1 83 ? -12.751 1.155 12.873 1.00 90.44 83 SER A CA 1
ATOM 688 C C . SER A 1 83 ? -12.301 2.296 11.944 1.00 90.44 83 SER A C 1
ATOM 690 O O . SER A 1 83 ? -11.212 2.858 12.116 1.00 90.44 83 SER A O 1
ATOM 692 N N . PRO A 1 84 ? -13.160 2.745 11.007 1.00 89.25 84 PRO A N 1
ATOM 693 C CA . PRO A 1 84 ? -12.876 3.927 10.198 1.00 89.25 84 PRO A CA 1
ATOM 694 C C . PRO A 1 84 ? -12.525 5.179 10.996 1.00 89.25 84 PRO A C 1
ATOM 696 O O . PRO A 1 84 ? -11.641 5.948 10.615 1.00 89.25 84 PRO A O 1
ATOM 699 N N . LYS A 1 85 ? -13.189 5.356 12.142 1.00 92.19 85 LYS A N 1
ATOM 700 C CA . LYS A 1 85 ? -12.921 6.460 13.059 1.00 92.19 85 LYS A CA 1
ATOM 701 C C . LYS A 1 85 ? -11.568 6.296 13.752 1.00 92.19 85 LYS A C 1
ATOM 703 O O . LYS A 1 85 ? -10.890 7.297 13.967 1.00 92.19 85 LYS A O 1
ATOM 708 N N . ASP A 1 86 ? -11.167 5.071 14.076 1.00 92.56 86 ASP A N 1
ATOM 709 C CA . ASP A 1 86 ? -9.880 4.812 14.726 1.00 92.56 86 ASP A CA 1
ATOM 710 C C . ASP A 1 86 ? -8.723 5.079 13.773 1.00 92.56 86 ASP A C 1
ATOM 712 O O . ASP A 1 86 ? -7.780 5.765 14.159 1.00 92.56 86 ASP A O 1
ATOM 716 N N . ILE A 1 87 ? -8.822 4.634 12.512 1.00 91.31 87 ILE A N 1
ATOM 717 C CA . ILE A 1 87 ? -7.810 4.95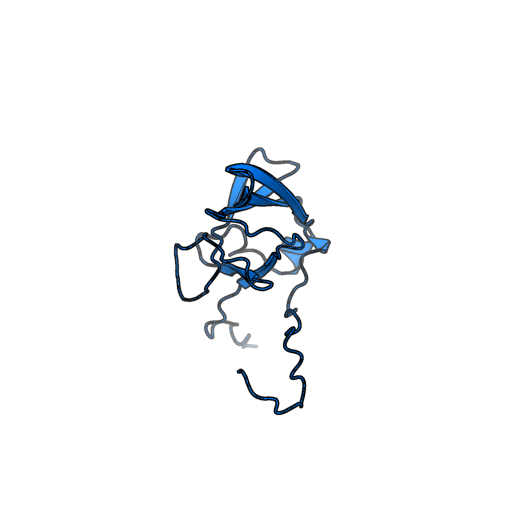3 11.495 1.00 91.31 87 ILE A CA 1
ATOM 718 C C . ILE A 1 87 ? -7.704 6.462 11.307 1.00 91.31 87 ILE A C 1
ATOM 720 O O . ILE A 1 87 ? -6.603 6.993 11.386 1.00 91.31 87 ILE A O 1
ATOM 724 N N . LEU A 1 88 ? -8.821 7.178 11.143 1.00 92.00 88 LEU A N 1
ATOM 725 C CA . LEU A 1 88 ? -8.792 8.630 10.933 1.00 92.00 88 LEU A CA 1
ATOM 726 C C . LEU A 1 88 ? -8.079 9.391 12.070 1.00 92.00 88 LEU A C 1
ATOM 728 O O . LEU A 1 88 ? -7.428 10.404 11.816 1.00 92.00 88 LEU A O 1
ATOM 732 N N . ASN A 1 89 ? -8.194 8.904 13.309 1.00 92.38 89 ASN A N 1
ATOM 733 C CA . ASN A 1 89 ? -7.568 9.505 14.491 1.00 92.38 89 ASN A CA 1
ATOM 734 C C . ASN A 1 89 ? -6.184 8.923 14.825 1.00 92.38 89 ASN A C 1
ATOM 736 O O . ASN A 1 89 ? -5.527 9.395 15.760 1.00 92.38 89 ASN A O 1
ATOM 740 N N . ALA A 1 90 ? -5.735 7.899 14.100 1.00 91.12 90 ALA A N 1
ATOM 741 C CA . ALA A 1 90 ? -4.456 7.261 14.343 1.00 91.12 90 ALA A CA 1
ATOM 742 C C . ALA A 1 90 ? -3.286 8.211 14.036 1.00 91.12 90 ALA A C 1
ATOM 744 O O . ALA A 1 90 ? -3.398 9.172 13.278 1.00 91.12 90 ALA A O 1
ATOM 745 N N . GLN A 1 91 ? -2.130 7.942 14.644 1.00 92.31 91 GLN A N 1
ATOM 746 C CA . GLN A 1 91 ? -0.909 8.735 14.459 1.00 92.31 91 GLN A CA 1
ATOM 747 C C . GLN A 1 91 ? 0.178 7.904 13.775 1.00 92.31 91 GLN A C 1
ATOM 749 O O . GLN A 1 91 ? 1.247 7.666 14.351 1.00 92.31 91 GLN A O 1
ATOM 754 N N . PHE A 1 92 ? -0.117 7.462 12.554 1.00 93.12 92 PHE A N 1
ATOM 755 C CA . PHE A 1 92 ? 0.830 6.776 11.680 1.00 93.12 92 PHE A CA 1
ATOM 756 C C . PHE A 1 92 ? 1.003 7.514 10.351 1.00 93.12 92 PHE A C 1
ATOM 758 O O . PHE A 1 92 ? 0.185 8.347 9.973 1.00 93.12 92 PHE A O 1
ATOM 765 N N . GLU A 1 93 ? 2.067 7.168 9.643 1.00 95.38 93 GLU A N 1
ATOM 766 C CA . GLU A 1 93 ? 2.282 7.463 8.234 1.00 95.38 93 GLU A CA 1
ATOM 767 C C . GLU A 1 93 ? 2.530 6.137 7.513 1.00 95.38 93 GLU A C 1
ATOM 769 O O . GLU A 1 93 ? 3.378 5.344 7.930 1.00 95.38 93 GLU A O 1
ATOM 774 N N . MET A 1 94 ? 1.760 5.863 6.462 1.00 95.19 94 MET A N 1
ATOM 775 C CA . MET A 1 94 ? 1.966 4.695 5.617 1.00 95.19 94 MET A CA 1
ATOM 776 C C . MET A 1 94 ? 2.958 5.059 4.524 1.00 95.19 94 MET A C 1
ATOM 778 O O . MET A 1 94 ? 2.636 5.839 3.636 1.00 95.19 94 MET A O 1
ATOM 782 N N . ILE A 1 95 ? 4.149 4.480 4.569 1.00 95.69 95 ILE A N 1
ATOM 783 C CA . ILE A 1 95 ? 5.190 4.673 3.563 1.00 95.69 95 ILE A CA 1
ATOM 784 C C . ILE A 1 95 ? 5.096 3.538 2.553 1.00 95.69 95 ILE A C 1
ATOM 786 O O . ILE A 1 95 ? 5.186 2.372 2.933 1.00 95.69 95 ILE A O 1
ATOM 790 N N . VAL A 1 96 ? 4.968 3.886 1.276 1.00 95.12 96 VAL A N 1
ATOM 791 C CA . VAL A 1 96 ? 5.007 2.961 0.142 1.00 95.12 96 VAL A CA 1
ATOM 792 C C . VAL A 1 96 ? 6.329 3.141 -0.593 1.00 95.12 96 VAL A C 1
ATOM 794 O O . VAL A 1 96 ? 6.716 4.260 -0.939 1.00 95.12 96 VAL A O 1
ATOM 797 N N . VAL A 1 97 ? 7.019 2.034 -0.842 1.00 94.31 97 VAL A N 1
ATOM 798 C CA . VAL A 1 97 ? 8.297 1.992 -1.551 1.00 94.31 97 VAL A CA 1
ATOM 799 C C . VAL A 1 97 ? 8.165 1.058 -2.744 1.00 94.31 97 VAL A C 1
ATOM 801 O O . VAL A 1 97 ? 7.761 -0.091 -2.588 1.00 94.31 97 VAL A O 1
ATOM 804 N N . LEU A 1 98 ? 8.520 1.568 -3.919 1.00 92.19 98 LEU A N 1
ATOM 805 C CA . LEU A 1 98 ? 8.674 0.810 -5.152 1.00 92.19 98 LEU A CA 1
ATOM 806 C C . LEU A 1 98 ? 10.159 0.735 -5.499 1.00 92.19 98 LEU A C 1
ATOM 808 O O . LEU A 1 98 ? 10.813 1.770 -5.633 1.00 92.19 98 LEU A O 1
ATOM 812 N N . GLU A 1 99 ? 10.653 -0.474 -5.710 1.00 92.38 99 GLU A N 1
ATOM 813 C CA . GLU A 1 99 ? 12.008 -0.764 -6.171 1.00 92.38 99 GLU A CA 1
ATOM 814 C C . GLU A 1 99 ? 11.955 -1.585 -7.459 1.00 92.38 99 GLU A C 1
ATOM 816 O O . GLU A 1 99 ? 10.960 -2.255 -7.734 1.00 92.38 99 GLU A O 1
ATOM 821 N N . GLY A 1 100 ? 13.007 -1.508 -8.267 1.00 91.44 100 GLY A N 1
ATOM 822 C CA . GLY A 1 100 ? 13.157 -2.327 -9.468 1.00 91.44 100 GLY A CA 1
ATOM 823 C C . GLY A 1 100 ? 14.342 -1.885 -10.317 1.00 91.44 100 GLY A C 1
ATOM 824 O O . GLY A 1 100 ? 15.118 -1.009 -9.920 1.00 91.44 100 GLY A O 1
ATOM 825 N N . ILE A 1 101 ? 14.457 -2.465 -11.508 1.00 90.81 101 ILE A N 1
ATOM 826 C CA . ILE A 1 101 ? 15.531 -2.197 -12.469 1.00 90.81 101 ILE A CA 1
ATOM 827 C C . ILE A 1 101 ? 14.942 -1.573 -13.734 1.00 90.81 101 ILE A C 1
ATOM 829 O O . ILE A 1 101 ? 13.912 -2.011 -14.244 1.00 90.81 101 ILE A O 1
ATOM 833 N N . VAL A 1 102 ? 15.597 -0.538 -14.257 1.00 89.62 102 VAL A N 1
ATOM 834 C CA . VAL A 1 102 ? 15.216 0.092 -15.526 1.00 89.62 102 VAL A CA 1
ATOM 835 C C . VAL A 1 102 ? 15.869 -0.672 -16.681 1.00 89.62 102 VAL A C 1
ATOM 837 O O . VAL A 1 102 ? 17.083 -0.601 -16.856 1.00 89.62 102 VAL A O 1
ATOM 840 N N . GLU A 1 103 ? 15.064 -1.379 -17.481 1.00 85.31 103 GLU A N 1
ATOM 841 C CA . GLU A 1 103 ? 15.520 -2.329 -18.517 1.00 85.31 103 GLU A CA 1
ATOM 842 C C . GLU A 1 103 ? 16.635 -1.792 -19.443 1.00 85.31 103 GLU A C 1
ATOM 844 O O . GLU A 1 103 ? 17.657 -2.463 -19.572 1.00 85.31 103 GLU A O 1
ATOM 849 N N . PRO A 1 104 ? 16.534 -0.589 -20.051 1.00 82.12 104 PRO A N 1
ATOM 850 C CA . PRO A 1 104 ? 17.563 -0.130 -20.987 1.00 82.12 104 PRO A CA 1
ATOM 851 C C . PRO A 1 104 ? 18.884 0.294 -20.331 1.00 82.12 104 PRO A C 1
ATOM 853 O O . PRO A 1 104 ? 19.876 0.440 -21.039 1.00 82.12 104 PRO A O 1
ATOM 856 N N . THR A 1 105 ? 18.916 0.554 -19.020 1.00 86.69 105 THR A N 1
ATOM 857 C CA . THR A 1 105 ? 20.130 1.036 -18.333 1.00 86.69 105 THR A CA 1
ATOM 858 C C . THR A 1 105 ? 20.715 0.020 -17.364 1.00 86.69 105 THR A C 1
ATOM 860 O O . THR A 1 105 ? 21.864 0.177 -16.965 1.00 86.69 105 THR A O 1
ATOM 863 N N . GLY A 1 106 ? 19.936 -0.980 -16.942 1.00 87.88 106 GLY A N 1
ATOM 864 C CA . GLY A 1 106 ? 20.314 -1.902 -15.871 1.00 87.88 106 GLY A CA 1
ATOM 865 C C . GLY A 1 106 ? 20.437 -1.233 -14.496 1.00 87.88 106 GLY A C 1
ATOM 866 O O . GLY A 1 106 ? 20.807 -1.889 -13.527 1.00 87.88 106 GLY A O 1
ATOM 867 N N . ASN A 1 107 ? 20.119 0.061 -14.382 1.00 91.69 107 ASN A N 1
ATOM 868 C CA . ASN A 1 107 ? 20.216 0.780 -13.119 1.00 91.69 107 ASN A CA 1
ATOM 869 C C . ASN A 1 107 ? 19.027 0.434 -12.226 1.00 91.69 107 ASN A C 1
ATOM 871 O O . ASN A 1 107 ? 17.871 0.468 -12.666 1.00 91.69 107 ASN A O 1
ATOM 875 N N . SER A 1 108 ? 19.312 0.187 -10.951 1.00 92.50 108 SER A N 1
ATOM 876 C CA . SER A 1 108 ? 18.278 0.125 -9.929 1.00 92.50 108 SER A CA 1
ATOM 877 C C . SER A 1 108 ? 17.664 1.507 -9.707 1.00 92.50 108 SER A C 1
ATOM 879 O O . SER A 1 108 ? 18.317 2.547 -9.843 1.00 92.50 108 SER A O 1
ATOM 881 N N . PHE A 1 109 ? 16.382 1.533 -9.364 1.00 90.75 109 PHE A N 1
ATOM 882 C CA . PHE A 1 109 ? 15.709 2.745 -8.923 1.00 90.75 109 PHE A CA 1
ATOM 883 C C . PHE A 1 109 ? 14.861 2.459 -7.687 1.00 90.75 109 PHE A C 1
ATOM 885 O O . PHE A 1 109 ? 14.418 1.337 -7.452 1.00 90.75 109 PHE A O 1
ATOM 892 N N . GLN A 1 110 ? 14.602 3.518 -6.926 1.00 93.19 110 GLN A N 1
ATOM 893 C CA . GLN A 1 110 ? 13.660 3.508 -5.819 1.00 93.19 110 GLN A CA 1
ATOM 894 C C . GLN A 1 110 ? 12.740 4.723 -5.951 1.00 93.19 110 GLN A C 1
ATOM 896 O O . GLN A 1 110 ? 13.201 5.853 -6.123 1.00 93.19 110 GLN A O 1
ATOM 901 N N . ALA A 1 111 ? 11.435 4.494 -5.870 1.00 92.31 111 ALA A N 1
ATOM 902 C CA . ALA A 1 111 ? 10.415 5.527 -5.764 1.00 92.31 111 ALA A CA 1
ATOM 903 C C . ALA A 1 111 ? 9.679 5.369 -4.432 1.00 92.31 111 ALA A C 1
ATOM 905 O O . ALA A 1 111 ? 9.440 4.256 -3.969 1.00 92.31 111 ALA A O 1
ATOM 906 N N . ARG A 1 112 ? 9.334 6.488 -3.794 1.00 94.88 112 ARG A N 1
ATOM 907 C CA . ARG A 1 112 ? 8.671 6.497 -2.487 1.00 94.88 112 ARG A CA 1
ATOM 908 C C . ARG A 1 112 ? 7.507 7.467 -2.495 1.00 94.88 112 ARG A C 1
ATOM 910 O O . ARG A 1 112 ? 7.595 8.534 -3.098 1.00 94.88 112 ARG A O 1
ATOM 917 N N . SER A 1 113 ? 6.448 7.097 -1.796 1.00 96.00 113 SER A N 1
ATOM 918 C CA . SER A 1 113 ? 5.317 7.963 -1.486 1.00 96.00 113 SER A CA 1
ATOM 919 C C . SER A 1 113 ? 4.822 7.635 -0.082 1.00 96.00 113 SER A C 1
ATOM 921 O O . SER A 1 113 ? 5.182 6.594 0.474 1.00 96.00 113 SER A O 1
ATOM 923 N N . SER A 1 114 ? 4.030 8.516 0.512 1.00 96.25 114 SER A N 1
ATOM 924 C CA . SER A 1 114 ? 3.441 8.264 1.818 1.00 96.25 114 SER A CA 1
ATOM 925 C C . SER A 1 114 ? 2.019 8.790 1.915 1.00 96.25 114 SER A C 1
ATOM 927 O O . SER A 1 114 ? 1.621 9.681 1.167 1.00 96.25 114 SER A O 1
ATOM 929 N N . PHE A 1 115 ? 1.259 8.183 2.824 1.00 96.50 115 PHE A N 1
ATOM 930 C CA . PHE A 1 115 ? -0.133 8.506 3.088 1.00 96.50 115 PHE A CA 1
ATOM 931 C C . PHE A 1 115 ? -0.354 8.676 4.585 1.00 96.50 115 PHE A C 1
ATOM 933 O O . PHE A 1 115 ? 0.000 7.817 5.400 1.00 96.50 115 PHE A O 1
ATOM 940 N N . LEU A 1 116 ? -0.988 9.778 4.947 1.00 96.19 116 LEU A N 1
ATOM 941 C CA . LEU A 1 116 ? -1.506 10.034 6.276 1.00 96.19 116 LEU A CA 1
ATOM 942 C C . LEU A 1 116 ? -2.884 9.383 6.439 1.00 96.19 116 LEU A C 1
ATOM 944 O O . LEU A 1 116 ? -3.583 9.144 5.453 1.00 96.19 116 LEU A O 1
ATOM 948 N N . PRO A 1 117 ? -3.359 9.160 7.674 1.00 95.06 117 PRO A N 1
ATOM 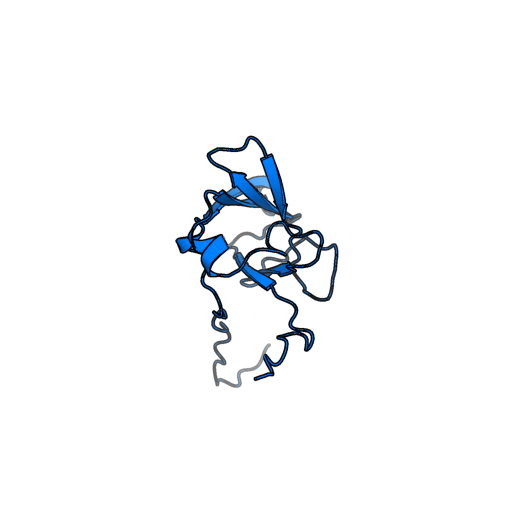949 C CA . PRO A 1 117 ? -4.602 8.423 7.880 1.00 95.06 117 PRO A CA 1
ATOM 950 C C . PRO A 1 117 ? -5.831 9.135 7.299 1.00 95.06 117 PRO A C 1
ATOM 952 O O . PRO A 1 117 ? -6.767 8.490 6.844 1.00 95.06 117 PRO A O 1
ATOM 955 N N . ARG A 1 118 ? -5.796 10.473 7.226 1.00 94.56 118 ARG A N 1
ATOM 956 C CA . ARG A 1 118 ? -6.823 11.299 6.564 1.00 94.56 118 ARG A CA 1
ATOM 957 C C . ARG A 1 118 ? -6.868 11.160 5.036 1.00 94.56 118 ARG A C 1
ATOM 959 O O . ARG A 1 118 ? 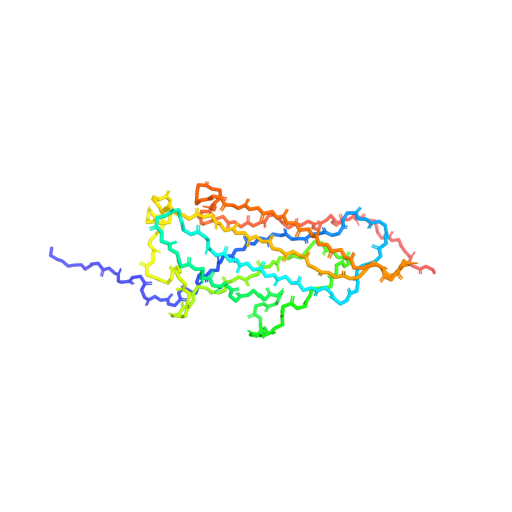-7.850 11.569 4.431 1.00 94.56 118 ARG A O 1
ATOM 966 N N . GLU A 1 119 ? -5.811 10.636 4.421 1.00 95.50 119 GLU A N 1
ATOM 967 C CA . GLU A 1 119 ? -5.723 10.399 2.972 1.00 95.50 119 GLU A CA 1
ATOM 968 C C . GLU A 1 119 ? -6.218 8.991 2.604 1.00 95.50 119 GLU A C 1
ATOM 970 O O . GLU A 1 119 ? -6.430 8.691 1.431 1.00 95.50 119 GLU A O 1
ATOM 975 N N . ILE A 1 120 ? -6.460 8.135 3.606 1.00 94.19 120 ILE A N 1
ATOM 976 C CA . ILE A 1 120 ? -7.061 6.814 3.432 1.00 94.19 120 ILE A CA 1
ATOM 977 C C . ILE A 1 120 ? -8.583 6.971 3.445 1.00 94.19 120 ILE A C 1
ATOM 979 O O . ILE A 1 120 ? -9.213 7.161 4.487 1.00 94.19 120 ILE A O 1
ATOM 983 N N . LEU A 1 121 ? -9.181 6.904 2.257 1.00 93.19 121 LEU A N 1
ATOM 984 C CA . LEU A 1 121 ? -10.611 7.124 2.074 1.00 93.19 121 LEU A CA 1
ATOM 985 C C . LEU A 1 121 ? -11.408 5.825 2.243 1.00 93.19 121 LEU A C 1
ATOM 987 O O . LEU A 1 121 ? -11.307 4.893 1.446 1.00 93.19 121 LEU A O 1
ATOM 991 N N . TRP A 1 122 ? -12.255 5.788 3.266 1.00 90.31 122 TRP A N 1
ATOM 992 C CA . TRP A 1 122 ? -13.089 4.631 3.580 1.00 90.31 122 TRP A CA 1
ATOM 993 C C . TRP A 1 122 ? -14.296 4.485 2.659 1.00 90.31 122 TRP A C 1
ATOM 995 O O . TRP A 1 122 ? -14.946 5.463 2.302 1.00 90.31 122 TRP A O 1
ATOM 1005 N N . GLY A 1 123 ? -14.625 3.238 2.306 1.00 89.62 123 GLY A N 1
ATOM 1006 C CA . GLY A 1 123 ? -15.776 2.923 1.451 1.00 89.62 123 GLY A CA 1
ATOM 1007 C C . GLY A 1 123 ? -15.614 3.355 -0.010 1.00 89.62 123 GLY A C 1
ATOM 1008 O O . GLY A 1 123 ? -16.533 3.163 -0.806 1.00 89.62 123 GLY A O 1
ATOM 1009 N N . MET A 1 124 ? -14.452 3.904 -0.371 1.00 89.38 124 MET A N 1
ATOM 1010 C CA . MET A 1 124 ? -14.147 4.344 -1.724 1.00 89.38 124 MET A CA 1
ATOM 1011 C C . MET A 1 124 ? -13.642 3.191 -2.589 1.00 89.38 124 MET A C 1
ATOM 1013 O O . MET A 1 124 ? -13.029 2.234 -2.115 1.00 89.38 124 MET A O 1
ATOM 1017 N N . ARG A 1 125 ? -13.892 3.308 -3.893 1.00 86.50 125 ARG A N 1
ATOM 1018 C CA . ARG A 1 125 ? -13.348 2.427 -4.928 1.00 86.50 125 ARG A CA 1
ATOM 1019 C C . ARG A 1 125 ? -12.644 3.280 -5.967 1.00 86.50 125 ARG A C 1
ATOM 1021 O O . ARG A 1 125 ? -13.097 4.382 -6.266 1.00 86.50 125 ARG A O 1
ATOM 1028 N N . PHE A 1 126 ? -11.557 2.767 -6.529 1.00 86.00 126 PHE A N 1
ATOM 1029 C CA . PHE A 1 126 ? -10.914 3.442 -7.645 1.00 86.00 126 PHE A CA 1
ATOM 1030 C C . PHE A 1 126 ? -11.766 3.353 -8.913 1.00 86.00 126 PHE A C 1
ATOM 1032 O O . PHE A 1 126 ? -12.302 2.291 -9.231 1.00 86.00 126 PHE A O 1
ATOM 1039 N N . GLU A 1 127 ? -11.810 4.441 -9.678 1.00 83.44 127 GLU A N 1
ATOM 1040 C CA . GLU A 1 127 ? -12.417 4.446 -11.008 1.00 83.44 127 GLU A CA 1
ATOM 1041 C C . GLU A 1 127 ? -11.659 3.525 -11.969 1.00 83.44 127 GLU A C 1
ATOM 1043 O O . GLU A 1 127 ? -10.433 3.376 -11.902 1.00 83.44 127 GLU A O 1
ATOM 1048 N N . ILE A 1 128 ? -12.392 2.874 -12.865 1.00 73.38 128 ILE A N 1
ATOM 1049 C CA . ILE A 1 128 ? -11.831 1.955 -13.853 1.00 73.38 128 ILE A CA 1
ATOM 1050 C C . ILE A 1 128 ? -11.326 2.769 -15.054 1.00 73.38 128 ILE A C 1
ATOM 1052 O O . ILE A 1 128 ? -12.096 3.504 -15.660 1.00 73.38 128 ILE A O 1
ATOM 1056 N N . TRP A 1 129 ? -10.056 2.608 -15.440 1.00 60.72 129 TRP A N 1
ATOM 1057 C CA . TRP A 1 129 ? -9.431 3.378 -16.532 1.00 60.72 129 TRP A CA 1
ATOM 1058 C C . TRP A 1 129 ? -9.599 2.773 -17.942 1.00 60.72 129 TRP A C 1
ATOM 1060 O O . TRP A 1 129 ? -8.817 3.085 -18.839 1.00 60.72 129 TRP A O 1
ATOM 1070 N N . TYR A 1 130 ? -10.599 1.921 -18.197 1.00 57.22 130 TYR A N 1
ATOM 1071 C CA . TYR A 1 130 ? -10.825 1.434 -19.564 1.00 57.22 130 TYR A CA 1
ATOM 1072 C C . TYR A 1 130 ? -11.561 2.491 -20.390 1.00 57.22 130 TYR A C 1
ATOM 1074 O O . TYR A 1 130 ? -12.780 2.626 -20.312 1.00 57.22 130 TYR A O 1
ATOM 1082 N N . VAL A 1 131 ? -10.827 3.197 -21.249 1.00 52.47 131 VAL A N 1
ATOM 1083 C CA . VAL A 1 131 ? -11.431 3.859 -22.406 1.00 52.47 131 VAL A CA 1
ATOM 1084 C C . VAL A 1 131 ? -11.678 2.780 -23.459 1.00 52.47 131 VAL A C 1
ATOM 1086 O O . VAL A 1 131 ? -10.764 2.371 -24.172 1.00 52.47 131 VAL A O 1
ATOM 1089 N N . SER A 1 132 ? -12.921 2.308 -23.565 1.00 47.06 132 SER A N 1
ATOM 1090 C CA . SER A 1 132 ? -13.377 1.632 -24.781 1.00 47.06 132 SER A CA 1
ATOM 1091 C C . SER A 1 132 ? -13.374 2.669 -25.901 1.00 47.06 132 SER A C 1
ATOM 1093 O O . SER A 1 132 ? -14.304 3.464 -26.039 1.00 47.06 132 SER A O 1
ATOM 1095 N N . SER A 1 133 ? -12.296 2.719 -26.686 1.00 47.19 133 SER A N 1
ATOM 1096 C CA . SER A 1 133 ? -12.362 3.398 -27.973 1.00 47.19 133 SER A CA 1
ATOM 1097 C C . SER A 1 133 ? -13.283 2.557 -28.845 1.00 47.19 133 SER A C 1
ATOM 1099 O O . SER A 1 133 ? -12.906 1.481 -29.307 1.00 47.19 133 SER A O 1
ATOM 1101 N N . GLY A 1 134 ? -14.516 3.024 -29.036 1.00 43.69 134 GLY A N 1
ATOM 1102 C CA . GLY A 1 134 ? -15.504 2.449 -29.945 1.00 43.69 134 GLY A CA 1
ATOM 1103 C C . GLY A 1 134 ? -15.100 2.563 -31.419 1.00 43.69 134 GLY A C 1
ATOM 1104 O O . GLY A 1 134 ? -15.891 3.009 -32.244 1.00 43.69 134 GLY A O 1
ATOM 1105 N N . LYS A 1 135 ? -13.875 2.171 -31.777 1.00 42.94 135 LYS A N 1
ATOM 1106 C CA . LYS A 1 135 ? -13.440 1.989 -33.159 1.00 42.94 135 LYS A CA 1
ATOM 1107 C C . LYS A 1 135 ? -12.967 0.554 -33.350 1.00 42.94 135 LYS A C 1
ATOM 1109 O O . LYS A 1 135 ? -11.860 0.188 -32.973 1.00 42.94 135 LYS A O 1
ATOM 1114 N N . LYS A 1 136 ? -13.820 -0.242 -34.005 1.00 51.94 136 LYS A N 1
ATOM 1115 C CA . LYS A 1 136 ? -13.390 -1.421 -34.766 1.00 51.94 136 LYS A CA 1
ATOM 1116 C C . LYS A 1 136 ? -12.251 -0.987 -35.695 1.00 51.94 136 LYS A C 1
ATOM 1118 O O . LYS A 1 136 ? -12.472 -0.144 -36.561 1.00 51.94 136 LYS A O 1
ATOM 1123 N N . GLY A 1 137 ? -11.061 -1.553 -35.530 1.00 39.44 137 GLY A N 1
ATOM 1124 C CA . GLY A 1 137 ? -9.915 -1.225 -36.373 1.00 39.44 137 GLY A CA 1
ATOM 1125 C C . GLY A 1 137 ? -8.789 -2.240 -36.238 1.00 39.44 137 GLY A C 1
ATOM 1126 O O . GLY A 1 137 ? -7.937 -2.086 -35.380 1.00 39.44 137 GLY A O 1
ATOM 1127 N N . SER A 1 138 ? -8.862 -3.275 -37.080 1.00 39.62 138 SER A N 1
ATOM 1128 C CA . SER A 1 138 ? -7.809 -4.188 -37.554 1.00 39.62 138 SER A CA 1
ATOM 1129 C C . SER A 1 138 ? -6.405 -4.022 -36.957 1.00 39.62 138 SER A C 1
ATOM 1131 O O . SER A 1 138 ? -5.716 -3.048 -37.252 1.00 39.62 138 SER A O 1
ATOM 1133 N N . PHE A 1 139 ? -5.924 -5.062 -36.276 1.00 41.84 139 PHE A N 1
ATOM 1134 C CA . PHE A 1 139 ? -4.489 -5.315 -36.158 1.00 41.84 139 PHE A CA 1
ATOM 1135 C C . PHE A 1 139 ? -4.002 -5.907 -37.490 1.00 41.84 139 PHE A C 1
ATOM 1137 O O . PHE A 1 139 ? -4.569 -6.892 -37.967 1.00 41.84 139 PHE A O 1
ATOM 1144 N N . LYS A 1 140 ? -3.025 -5.256 -38.121 1.00 35.97 140 LYS A N 1
ATOM 1145 C CA . LYS A 1 140 ? -2.136 -5.859 -39.120 1.00 35.97 140 LYS A CA 1
ATOM 1146 C C . LYS A 1 140 ? -0.778 -6.051 -38.471 1.00 35.97 140 LYS A C 1
ATOM 1148 O O . LYS A 1 140 ? -0.416 -5.161 -37.669 1.00 35.97 140 LYS A O 1
#

Sequence (140 aa):
MLTNIPFTLFRVLYLLFRVSNIRKSQIIESHISAKLVHRRRVTKEVLKIVANPNQDEDDRCFFMFPSAMIHKIDEDSPFYSMSPKDILNAQFEMIVVLEGIVEPTGNSFQARSSFLPREILWGMRFEIWYVSSGKKGSFK